Protein AF-A0A140IN65-F1 (afdb_monomer_lite)

InterPro domains:
  IPR027417 P-loop containing nucleoside triphosphate hydrolase [SSF52540] (3-69)

Foldseek 3Di:
DPDDPVVVVVVPPDDDDDDDFDDLVRLLVLLVVVCVVVVHDADSQLSSLLSVQDRPDSVLSVVLSVQLVVVVVVVDDRDNVVSCVSCVVVSVVSPDDPDPVNVVD

Structure (mmCIF, N/CA/C/O backbone):
data_AF-A0A140IN65-F1
#
_entry.id   AF-A0A140IN65-F1
#
loop_
_atom_site.group_PDB
_atom_site.id
_atom_site.type_symbol
_atom_site.label_atom_id
_atom_site.label_alt_id
_atom_site.label_comp_id
_atom_site.label_asym_id
_atom_site.label_entity_id
_atom_site.label_seq_id
_atom_site.pdbx_PDB_ins_code
_atom_site.Cartn_x
_atom_site.Cartn_y
_atom_site.Cartn_z
_atom_site.occupancy
_atom_site.B_iso_or_equiv
_atom_site.auth_seq_id
_atom_site.auth_comp_id
_atom_site.auth_asym_id
_atom_site.auth_atom_id
_atom_site.pdbx_PDB_model_num
ATOM 1 N N . ASP A 1 1 ? 30.619 -0.434 -8.174 1.00 55.06 1 ASP A N 1
ATOM 2 C CA . ASP A 1 1 ? 31.258 -1.627 -8.771 1.00 55.06 1 ASP A CA 1
ATOM 3 C C . ASP A 1 1 ? 31.314 -2.813 -7.814 1.00 55.06 1 ASP A C 1
ATOM 5 O O . ASP A 1 1 ? 32.342 -3.056 -7.204 1.00 55.06 1 ASP A O 1
ATOM 9 N N . GLY A 1 2 ? 30.201 -3.539 -7.639 1.00 75.00 2 GLY A N 1
ATOM 10 C CA . GLY A 1 2 ? 30.092 -4.613 -6.631 1.00 75.00 2 GLY A CA 1
ATOM 11 C C . GLY A 1 2 ? 29.587 -5.966 -7.143 1.00 75.00 2 GLY A C 1
ATOM 12 O O . GLY A 1 2 ? 29.359 -6.863 -6.341 1.00 75.00 2 GLY A O 1
ATOM 13 N N . VAL A 1 3 ? 29.384 -6.129 -8.454 1.00 79.88 3 VAL A N 1
ATOM 14 C CA . VAL A 1 3 ? 28.877 -7.383 -9.038 1.00 79.88 3 VAL A CA 1
ATOM 15 C C . VAL A 1 3 ? 29.815 -7.840 -10.149 1.00 79.88 3 VAL A C 1
ATOM 17 O O . VAL A 1 3 ? 30.012 -7.113 -11.122 1.00 79.88 3 VAL A O 1
ATOM 20 N N . GLU A 1 4 ? 30.374 -9.044 -10.003 1.00 92.56 4 GLU A N 1
ATOM 21 C CA . GLU A 1 4 ? 31.257 -9.671 -10.993 1.00 92.56 4 GLU A CA 1
ATOM 22 C C . GLU A 1 4 ? 30.543 -9.917 -12.336 1.00 92.56 4 GLU A C 1
ATOM 24 O O . GLU A 1 4 ? 29.401 -10.382 -12.375 1.00 92.56 4 GLU A O 1
ATOM 29 N N . GLU A 1 5 ? 31.247 -9.710 -13.452 1.00 85.94 5 GLU A N 1
ATOM 30 C CA . GLU A 1 5 ? 30.702 -9.871 -14.812 1.00 85.94 5 GLU A CA 1
ATOM 31 C C . GLU A 1 5 ? 30.138 -11.272 -15.095 1.00 85.94 5 GLU A C 1
ATOM 33 O O . GLU A 1 5 ? 29.110 -11.418 -15.760 1.00 85.94 5 GLU A O 1
ATOM 38 N N . ARG A 1 6 ? 30.728 -12.325 -14.512 1.00 89.69 6 ARG A N 1
ATOM 39 C CA . ARG A 1 6 ? 30.201 -13.695 -14.651 1.00 89.69 6 ARG A CA 1
ATOM 40 C C . ARG A 1 6 ? 28.799 -13.861 -14.056 1.00 89.6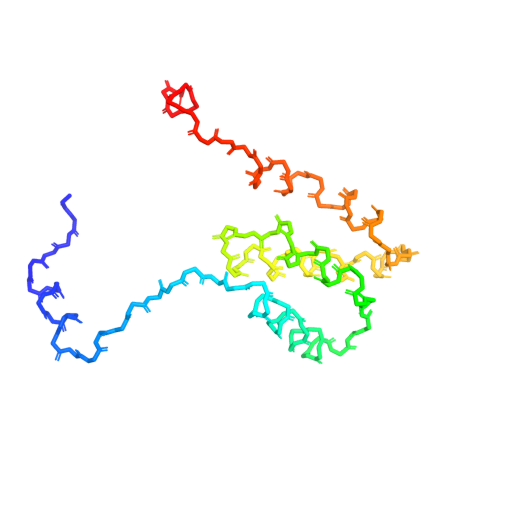9 6 ARG A C 1
ATOM 42 O O . ARG A 1 6 ? 28.041 -14.710 -14.519 1.00 89.69 6 ARG A O 1
ATOM 49 N N . ILE A 1 7 ? 28.459 -13.083 -13.025 1.00 85.31 7 ILE A N 1
ATOM 50 C CA . ILE A 1 7 ? 27.148 -13.127 -12.369 1.00 85.31 7 ILE A CA 1
ATOM 51 C C . ILE A 1 7 ? 26.119 -12.392 -13.225 1.00 85.31 7 ILE A C 1
ATOM 53 O O . ILE A 1 7 ? 25.037 -12.929 -13.450 1.00 85.31 7 ILE A O 1
ATOM 57 N N . 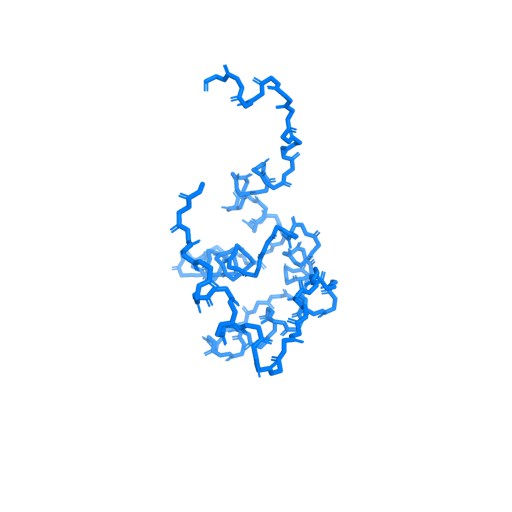LYS A 1 8 ? 26.479 -11.228 -13.783 1.00 83.25 8 LYS A N 1
ATOM 58 C CA . LYS A 1 8 ? 25.622 -10.494 -14.728 1.00 83.25 8 LYS A CA 1
ATOM 59 C C . LYS A 1 8 ? 25.296 -11.336 -15.961 1.00 83.25 8 LYS A C 1
ATOM 61 O O . LYS A 1 8 ? 24.131 -11.463 -16.321 1.00 83.25 8 LYS A O 1
ATOM 66 N N . SER A 1 9 ? 26.314 -11.974 -16.545 1.00 84.31 9 SER A N 1
ATOM 67 C CA . SER A 1 9 ? 26.149 -12.861 -17.701 1.00 84.31 9 SER A CA 1
ATOM 68 C C . SER A 1 9 ? 25.209 -14.027 -17.377 1.00 84.31 9 SER A C 1
ATOM 70 O O . SER A 1 9 ? 24.227 -14.232 -18.079 1.00 84.31 9 SER A O 1
ATOM 72 N N . ARG A 1 10 ? 25.404 -14.721 -16.246 1.00 86.81 10 ARG A N 1
ATOM 73 C CA . ARG A 1 10 ? 24.519 -15.828 -15.834 1.00 86.81 10 ARG A CA 1
ATOM 74 C C . ARG A 1 10 ? 23.070 -15.410 -15.588 1.00 86.81 10 ARG A C 1
ATOM 76 O O . ARG A 1 10 ? 22.173 -16.155 -15.964 1.00 86.81 10 ARG A O 1
ATOM 83 N N . LEU A 1 11 ? 22.838 -14.250 -14.974 1.00 82.44 11 LEU A N 1
ATOM 84 C CA . LEU A 1 11 ? 21.485 -13.730 -14.743 1.00 82.44 11 LEU A CA 1
ATOM 85 C C . LEU A 1 11 ? 20.774 -13.362 -16.056 1.00 82.44 11 LEU A C 1
ATOM 87 O O . LEU A 1 11 ? 19.555 -13.474 -16.133 1.00 82.44 11 LEU A O 1
ATOM 91 N N . GLY A 1 12 ? 21.526 -12.971 -17.090 1.00 79.88 12 GLY A N 1
ATOM 92 C CA . GLY A 1 12 ? 20.988 -12.606 -18.403 1.00 79.88 12 GLY A CA 1
ATOM 93 C C . GLY A 1 12 ? 20.717 -13.772 -19.361 1.00 79.88 12 GLY A C 1
ATOM 94 O O . GLY A 1 12 ? 20.105 -13.556 -20.398 1.00 79.88 12 GLY A O 1
ATOM 95 N N . TRP A 1 13 ? 21.161 -14.998 -19.058 1.00 80.06 13 TRP A N 1
ATOM 96 C CA . TRP A 1 13 ? 21.017 -16.157 -19.962 1.00 80.06 13 TRP A CA 1
ATOM 97 C C . TRP A 1 13 ? 19.643 -16.853 -19.890 1.00 80.06 13 TRP A C 1
ATOM 99 O O . TRP A 1 13 ? 19.413 -17.830 -20.601 1.00 80.06 13 TRP A O 1
ATOM 109 N N . GLY A 1 14 ? 18.735 -16.381 -19.031 1.00 84.75 14 GLY A N 1
ATOM 110 C CA . GLY A 1 14 ? 17.361 -16.882 -18.910 1.00 84.75 14 GLY A CA 1
ATOM 111 C C . GLY A 1 14 ? 16.320 -15.991 -19.598 1.00 84.75 14 GLY A C 1
ATOM 112 O O . GLY A 1 14 ? 16.655 -15.031 -20.287 1.00 84.75 14 GLY A O 1
ATOM 113 N N . LEU A 1 15 ? 15.033 -16.285 -19.376 1.00 85.88 15 LEU A N 1
ATOM 114 C CA . LEU A 1 15 ? 13.947 -15.375 -19.747 1.00 85.88 15 LEU A CA 1
ATOM 115 C C . LEU A 1 15 ? 13.975 -14.164 -18.808 1.00 85.88 15 LEU A C 1
ATOM 117 O O . LEU A 1 15 ? 13.549 -14.254 -17.657 1.00 85.88 15 LEU A O 1
ATOM 121 N N . VAL A 1 16 ? 14.489 -13.046 -19.307 1.00 83.56 16 VAL A N 1
ATOM 122 C CA . VAL A 1 16 ? 14.474 -11.764 -18.604 1.00 83.56 16 VAL A CA 1
ATOM 123 C C . VAL A 1 16 ? 13.242 -10.992 -19.056 1.00 83.56 16 VAL A C 1
ATOM 125 O O . VAL A 1 16 ? 13.006 -10.839 -20.253 1.00 83.56 16 VAL A O 1
ATOM 128 N N . VAL A 1 17 ? 12.450 -10.523 -18.097 1.00 86.12 17 VAL A N 1
ATOM 129 C CA . VAL A 1 17 ? 11.303 -9.651 -18.350 1.00 86.12 17 VAL A CA 1
ATOM 130 C C . VAL A 1 17 ? 11.390 -8.440 -17.439 1.00 86.12 17 VAL A C 1
ATOM 132 O O . VAL A 1 17 ? 11.729 -8.561 -16.260 1.00 86.12 17 VAL A O 1
ATOM 135 N N . ASP A 1 18 ? 11.080 -7.278 -17.998 1.00 83.56 18 ASP A N 1
ATOM 136 C CA . ASP A 1 18 ? 11.073 -6.031 -17.251 1.00 83.56 18 ASP A CA 1
ATOM 137 C C . ASP A 1 18 ? 9.865 -5.958 -16.313 1.00 83.56 18 ASP A C 1
ATOM 139 O O . ASP A 1 18 ? 8.743 -6.342 -16.659 1.00 83.56 18 ASP A O 1
ATOM 143 N N . ILE A 1 19 ? 10.094 -5.425 -15.113 1.00 84.06 19 ILE A N 1
ATOM 144 C CA . ILE A 1 19 ? 9.032 -5.082 -14.169 1.00 84.06 19 ILE A CA 1
ATOM 145 C C . ILE A 1 19 ? 8.725 -3.600 -14.351 1.00 84.06 19 ILE A C 1
ATOM 147 O O . ILE A 1 19 ? 9.556 -2.744 -14.056 1.00 84.06 19 ILE A O 1
ATOM 151 N N . ASN A 1 20 ? 7.520 -3.312 -14.831 1.00 83.88 20 ASN A N 1
ATOM 152 C CA . ASN A 1 20 ? 7.046 -1.949 -15.037 1.00 83.88 20 ASN A CA 1
ATOM 153 C C . ASN A 1 20 ? 6.353 -1.395 -13.789 1.00 83.88 20 ASN A C 1
ATOM 155 O O . ASN A 1 20 ? 5.969 -2.134 -12.877 1.00 83.88 20 ASN A O 1
ATOM 159 N N . GLU A 1 21 ? 6.146 -0.078 -13.776 1.00 85.69 21 GLU A N 1
ATOM 160 C CA . GLU A 1 21 ? 5.312 0.567 -12.768 1.00 85.69 21 GLU A CA 1
ATOM 161 C C . GLU A 1 21 ? 3.904 -0.035 -12.740 1.00 85.69 21 GLU A C 1
ATOM 163 O O . GLU A 1 21 ? 3.320 -0.414 -13.759 1.00 85.69 21 GLU A O 1
ATOM 168 N N . THR A 1 22 ? 3.336 -0.106 -11.540 1.00 89.31 22 THR A N 1
ATOM 169 C CA . THR A 1 22 ? 1.981 -0.628 -11.371 1.00 89.31 22 THR A CA 1
ATOM 170 C C . THR A 1 22 ? 0.950 0.363 -11.904 1.00 89.31 22 THR A C 1
ATOM 172 O O . THR A 1 22 ? 1.046 1.573 -11.681 1.00 89.31 22 THR A O 1
ATOM 175 N N . THR A 1 23 ? -0.091 -0.138 -12.564 1.00 94.12 23 THR A N 1
ATOM 176 C CA . THR A 1 23 ? -1.259 0.684 -12.898 1.00 94.12 23 THR A CA 1
ATOM 177 C C . THR A 1 23 ? -2.155 0.861 -11.671 1.00 94.12 23 THR A C 1
ATOM 179 O O . THR A 1 23 ? -2.016 0.154 -10.668 1.00 94.12 23 THR A O 1
ATOM 182 N N . PHE A 1 24 ? -3.080 1.821 -11.725 1.00 95.81 24 PHE A N 1
ATOM 183 C CA . PHE A 1 24 ? -4.068 1.993 -10.658 1.00 95.81 24 PHE A CA 1
ATOM 184 C C . PHE A 1 24 ? -4.909 0.724 -10.468 1.00 95.81 24 PHE A C 1
ATOM 186 O O . PHE A 1 24 ? -5.110 0.284 -9.339 1.00 95.81 24 PHE A O 1
ATOM 193 N N . GLU A 1 25 ? -5.334 0.117 -11.571 1.00 96.62 25 GLU A N 1
ATOM 194 C CA . GLU A 1 25 ? -6.149 -1.095 -11.617 1.00 96.62 25 GLU A CA 1
ATOM 195 C C . GLU A 1 25 ? -5.400 -2.268 -10.988 1.00 96.62 25 GLU A C 1
ATOM 197 O O . GLU A 1 25 ? -5.965 -2.991 -10.171 1.00 96.62 25 GLU A O 1
ATOM 202 N N . LEU A 1 26 ? -4.106 -2.413 -11.301 1.00 95.56 26 LEU A N 1
ATOM 203 C CA . LEU A 1 26 ? -3.273 -3.453 -10.710 1.00 95.56 26 LEU A CA 1
ATOM 204 C C . LEU A 1 26 ? -3.096 -3.239 -9.203 1.00 95.56 26 LEU A C 1
ATOM 206 O O . LEU A 1 26 ? -3.228 -4.189 -8.437 1.00 95.56 26 LEU A O 1
ATOM 210 N N . ARG A 1 27 ? -2.847 -2.002 -8.753 1.00 97.31 27 ARG A N 1
ATOM 211 C CA . ARG A 1 27 ? -2.767 -1.697 -7.313 1.00 97.31 27 ARG A CA 1
ATOM 212 C C . ARG A 1 27 ? -4.079 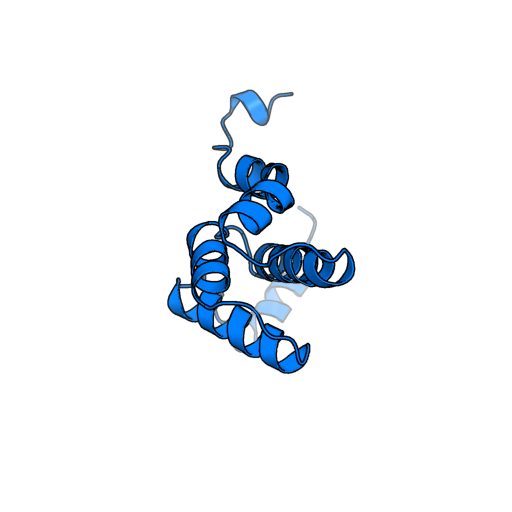-1.994 -6.595 1.00 97.31 27 ARG A C 1
ATOM 214 O O . ARG A 1 27 ? -4.050 -2.597 -5.527 1.00 97.31 27 ARG A O 1
ATOM 221 N N . LEU A 1 28 ? -5.216 -1.609 -7.174 1.00 97.81 28 LEU A N 1
ATOM 222 C CA . LEU A 1 28 ? -6.531 -1.902 -6.608 1.00 97.81 28 LEU A CA 1
ATOM 223 C C . LEU A 1 28 ? -6.783 -3.415 -6.529 1.00 97.81 28 LEU A C 1
ATOM 225 O O . LEU A 1 28 ? -7.190 -3.899 -5.477 1.00 97.81 28 LEU A O 1
ATOM 229 N N . GLY A 1 29 ? -6.470 -4.162 -7.590 1.00 97.44 29 GLY A N 1
ATOM 230 C CA . GLY A 1 29 ? -6.608 -5.620 -7.612 1.00 97.44 29 GLY A CA 1
ATOM 231 C C . GLY A 1 29 ? -5.719 -6.321 -6.581 1.00 97.44 29 GLY A C 1
ATOM 232 O O . GLY A 1 29 ? -6.172 -7.240 -5.903 1.00 97.44 29 GLY A O 1
ATOM 233 N N . ILE A 1 30 ? -4.480 -5.848 -6.390 1.00 96.69 30 ILE A N 1
ATOM 234 C CA . ILE A 1 30 ? -3.595 -6.335 -5.319 1.00 96.69 30 ILE A CA 1
ATOM 235 C C . ILE A 1 30 ? -4.238 -6.103 -3.949 1.00 96.69 30 ILE A C 1
ATOM 237 O O . ILE A 1 30 ? -4.289 -7.023 -3.136 1.00 96.69 30 ILE A O 1
ATOM 241 N N . LEU A 1 31 ? -4.744 -4.894 -3.686 1.00 97.50 31 LEU A N 1
ATOM 242 C CA . LEU A 1 31 ? -5.381 -4.567 -2.410 1.00 97.50 31 LEU A CA 1
ATOM 243 C C . LEU A 1 31 ? -6.627 -5.424 -2.141 1.00 97.50 31 LEU A C 1
ATOM 245 O O . LEU A 1 31 ? -6.796 -5.904 -1.023 1.00 97.50 31 LEU A O 1
ATOM 249 N N . GLN A 1 32 ? -7.468 -5.644 -3.155 1.00 97.25 32 GLN A N 1
ATOM 250 C CA . GLN A 1 32 ? -8.658 -6.496 -3.059 1.00 97.25 32 GLN A CA 1
ATOM 251 C C . GLN A 1 32 ? -8.280 -7.946 -2.739 1.00 97.25 32 GLN A C 1
ATOM 253 O O . GLN A 1 32 ? -8.767 -8.501 -1.757 1.00 97.25 32 GLN A O 1
ATOM 258 N N . ALA A 1 33 ? -7.330 -8.521 -3.482 1.00 97.31 33 ALA A N 1
ATOM 259 C CA . ALA A 1 33 ? -6.844 -9.876 -3.228 1.00 97.31 33 ALA A CA 1
ATOM 260 C C . ALA A 1 33 ? -6.247 -10.021 -1.816 1.00 97.31 33 ALA A C 1
ATOM 262 O O . ALA A 1 33 ? -6.429 -11.038 -1.151 1.00 97.31 33 ALA A O 1
ATOM 263 N N . LYS A 1 34 ? -5.547 -8.993 -1.326 1.00 95.81 34 LYS A N 1
ATOM 264 C CA . LYS A 1 34 ? -4.962 -8.982 0.022 1.00 95.81 34 LYS A CA 1
ATOM 265 C C . LYS A 1 34 ? -6.019 -8.868 1.114 1.00 95.81 34 LYS A C 1
ATOM 267 O O . LYS A 1 34 ? -5.928 -9.575 2.111 1.00 95.81 34 LYS A O 1
ATOM 272 N N . MET A 1 35 ? -7.023 -8.019 0.919 1.00 94.81 35 MET A N 1
ATOM 273 C CA . MET A 1 35 ? -8.169 -7.904 1.819 1.00 94.81 35 MET A CA 1
ATOM 274 C C . MET A 1 35 ? -8.900 -9.252 1.949 1.00 94.81 35 MET A C 1
ATOM 276 O O . MET A 1 35 ? -9.190 -9.683 3.065 1.00 94.81 35 MET A O 1
ATOM 280 N N . GLU A 1 36 ? -9.135 -9.941 0.828 1.00 95.19 36 GLU A N 1
ATOM 281 C CA . GLU A 1 36 ? -9.727 -11.285 0.807 1.00 95.19 36 GLU A CA 1
ATOM 282 C C . GLU A 1 36 ? -8.861 -12.302 1.564 1.00 95.19 36 GLU A C 1
ATOM 284 O O . GLU A 1 36 ? -9.369 -13.044 2.401 1.00 95.19 36 GLU A O 1
ATOM 289 N N . GLN A 1 37 ? -7.540 -12.294 1.346 1.00 95.31 37 GLN A N 1
ATOM 290 C CA . GLN A 1 37 ? -6.594 -13.155 2.071 1.00 95.31 37 GLN A CA 1
ATOM 291 C C . GLN A 1 37 ? -6.587 -12.907 3.585 1.00 95.31 37 GLN A C 1
ATOM 293 O O . GLN A 1 37 ? -6.404 -13.842 4.363 1.00 95.31 37 GLN A O 1
ATOM 298 N N . MET A 1 38 ? -6.775 -11.657 4.009 1.00 91.56 38 MET A N 1
ATOM 299 C CA . MET A 1 38 ? -6.862 -11.271 5.421 1.00 91.56 38 MET A CA 1
ATOM 300 C C . MET A 1 38 ? -8.241 -11.557 6.034 1.00 91.56 38 MET A C 1
ATOM 302 O O . MET A 1 38 ? -8.409 -11.384 7.239 1.00 91.56 38 MET A O 1
ATOM 306 N N . ASN A 1 39 ? -9.219 -11.991 5.227 1.00 91.69 39 ASN A N 1
ATOM 307 C CA . ASN A 1 39 ? -10.608 -12.228 5.620 1.00 91.69 39 ASN A CA 1
ATOM 308 C C . ASN A 1 39 ? -11.219 -11.044 6.388 1.00 91.69 39 ASN A C 1
ATOM 310 O O . ASN A 1 39 ? -11.852 -11.202 7.434 1.00 91.69 39 ASN A O 1
ATOM 314 N N . MET A 1 40 ? -10.982 -9.837 5.877 1.00 89.38 40 MET A N 1
ATOM 315 C CA . MET A 1 40 ? -11.438 -8.596 6.487 1.00 89.38 40 MET A CA 1
ATOM 316 C C . MET A 1 40 ? -12.280 -7.788 5.509 1.00 89.38 40 MET A C 1
ATOM 318 O O . MET A 1 40 ? -12.116 -7.890 4.299 1.00 89.38 40 MET A O 1
ATOM 322 N N . TYR A 1 41 ? -13.162 -6.946 6.033 1.00 89.94 41 TYR A N 1
ATOM 323 C CA . TYR A 1 41 ? -13.913 -6.010 5.208 1.00 89.94 41 TYR A CA 1
ATOM 324 C C . TYR A 1 41 ? -13.253 -4.636 5.256 1.00 89.94 41 TYR A C 1
ATOM 326 O O . TYR A 1 41 ? -13.122 -4.060 6.336 1.00 89.94 41 TYR A O 1
ATOM 334 N N . ILE A 1 42 ? -12.860 -4.110 4.097 1.00 91.31 42 ILE A N 1
ATOM 335 C CA . ILE A 1 42 ? -12.411 -2.726 3.936 1.00 91.31 42 ILE A CA 1
ATOM 336 C C . ILE A 1 42 ? -13.300 -2.063 2.881 1.00 91.31 42 ILE A C 1
ATOM 338 O O . ILE A 1 42 ? -13.441 -2.610 1.786 1.00 91.31 42 ILE A O 1
ATOM 342 N N . PRO A 1 43 ? -13.888 -0.893 3.176 1.00 94.31 43 PRO A N 1
ATOM 343 C CA . PRO A 1 43 ? -14.659 -0.136 2.203 1.00 94.31 43 PRO A CA 1
ATOM 344 C C . PRO A 1 43 ? -13.866 0.189 0.927 1.00 94.31 43 PRO A C 1
ATOM 346 O O . PRO A 1 43 ? -12.677 0.515 0.952 1.00 94.31 43 PRO A O 1
ATOM 349 N N . ASP A 1 44 ? -14.538 0.088 -0.217 1.00 95.38 44 ASP A N 1
ATOM 350 C CA . ASP A 1 44 ? -13.922 0.229 -1.542 1.00 95.38 44 ASP A CA 1
ATOM 351 C C . ASP A 1 44 ? -13.374 1.646 -1.805 1.00 95.38 44 ASP A C 1
ATOM 353 O O . ASP A 1 44 ? -12.369 1.821 -2.492 1.00 95.38 44 ASP A O 1
ATOM 357 N N . ASP A 1 45 ? -13.981 2.671 -1.212 1.00 96.69 45 ASP A N 1
ATOM 358 C CA . ASP A 1 45 ? -13.477 4.046 -1.225 1.00 96.69 45 ASP A CA 1
ATOM 359 C C . ASP A 1 45 ? -12.103 4.164 -0.547 1.00 96.69 45 ASP A C 1
ATOM 361 O O . ASP A 1 45 ? -11.213 4.822 -1.094 1.00 96.69 45 ASP A O 1
ATOM 365 N N . VAL A 1 46 ? -11.885 3.459 0.567 1.00 95.50 46 VAL A N 1
ATOM 366 C CA . VAL A 1 46 ? -10.585 3.369 1.246 1.00 95.50 46 VAL A CA 1
ATOM 367 C C . VAL A 1 46 ? -9.571 2.635 0.368 1.00 95.50 46 VAL A C 1
ATOM 369 O O . VAL A 1 46 ? -8.461 3.133 0.177 1.00 95.50 46 VAL A O 1
ATOM 372 N N . LEU A 1 47 ? -9.935 1.506 -0.248 1.00 96.62 47 LEU A N 1
ATOM 373 C CA . LEU A 1 47 ? -9.034 0.784 -1.162 1.00 96.62 47 LEU A CA 1
ATOM 374 C C . LEU A 1 47 ? -8.628 1.650 -2.364 1.00 96.62 47 LEU A C 1
ATOM 376 O O . LEU A 1 47 ? -7.445 1.757 -2.703 1.00 96.62 47 LEU A O 1
ATOM 380 N N . LYS A 1 48 ? -9.595 2.339 -2.978 1.00 97.62 48 LYS A N 1
ATOM 381 C CA . LYS A 1 48 ? -9.352 3.286 -4.074 1.00 97.62 48 LYS A CA 1
ATOM 382 C C . LYS A 1 48 ? -8.498 4.468 -3.624 1.00 97.62 48 LYS A C 1
ATOM 384 O O . LYS A 1 48 ? -7.658 4.934 -4.396 1.00 97.62 48 LYS A O 1
ATOM 389 N N . PHE A 1 49 ? -8.691 4.962 -2.403 1.00 96.31 49 PHE A N 1
ATOM 390 C CA . PHE A 1 49 ? -7.853 6.004 -1.816 1.00 96.31 49 PHE A CA 1
ATOM 391 C C . PHE A 1 49 ? -6.394 5.542 -1.698 1.00 96.31 49 PHE A C 1
ATOM 393 O O . PHE A 1 49 ? -5.500 6.247 -2.172 1.00 96.31 49 PHE A O 1
ATOM 400 N N . LEU A 1 50 ? -6.143 4.342 -1.166 1.00 95.44 50 LEU A N 1
ATOM 401 C CA . LEU A 1 50 ? -4.791 3.781 -1.069 1.00 95.44 50 LEU A CA 1
ATOM 402 C C . LEU A 1 50 ? -4.143 3.622 -2.452 1.00 95.44 50 LEU A C 1
ATOM 404 O O . LEU A 1 50 ? -3.040 4.119 -2.679 1.00 95.44 50 LEU A O 1
ATOM 408 N N . ALA A 1 51 ? -4.850 3.015 -3.409 1.00 96.00 51 ALA A N 1
ATOM 409 C CA . ALA A 1 51 ? -4.332 2.780 -4.760 1.00 96.00 51 ALA A CA 1
ATOM 410 C C . ALA A 1 51 ? -4.034 4.073 -5.548 1.00 96.00 51 ALA A C 1
ATOM 412 O O . ALA A 1 51 ? -3.176 4.074 -6.441 1.00 96.00 51 ALA A O 1
ATOM 413 N N . ARG A 1 52 ? -4.721 5.185 -5.249 1.00 95.06 52 ARG A N 1
ATOM 414 C CA . ARG A 1 52 ? -4.439 6.495 -5.865 1.00 95.06 52 ARG A CA 1
ATOM 415 C C . ARG A 1 52 ? -3.220 7.178 -5.265 1.00 95.06 52 ARG A C 1
ATOM 417 O O . ARG A 1 52 ? -2.455 7.782 -6.015 1.00 95.06 52 ARG A O 1
ATOM 424 N N . ASN A 1 53 ? -3.063 7.103 -3.948 1.00 92.69 53 ASN A N 1
ATOM 425 C CA . ASN A 1 53 ? -2.078 7.907 -3.230 1.00 92.69 53 ASN A CA 1
ATOM 426 C C . ASN A 1 53 ? -0.741 7.191 -3.002 1.00 92.69 53 ASN A C 1
ATOM 428 O O . ASN A 1 53 ? 0.265 7.861 -2.787 1.00 92.69 53 ASN A O 1
ATOM 432 N N . ILE A 1 54 ? -0.699 5.858 -3.093 1.00 92.56 54 ILE A N 1
ATOM 433 C CA . ILE A 1 54 ? 0.519 5.063 -2.890 1.00 92.56 54 ILE A CA 1
ATOM 434 C C . ILE A 1 54 ? 0.966 4.474 -4.226 1.00 92.56 54 ILE A C 1
ATOM 436 O O . ILE A 1 54 ? 0.355 3.544 -4.749 1.00 92.56 54 ILE A O 1
ATOM 440 N N . LYS A 1 55 ? 2.021 5.063 -4.797 1.00 89.81 55 LYS A N 1
ATOM 441 C CA . LYS A 1 55 ? 2.544 4.748 -6.143 1.00 89.81 55 LYS A CA 1
ATOM 442 C C . LYS A 1 55 ? 4.012 4.312 -6.151 1.00 89.81 55 LYS A C 1
ATOM 444 O O . LYS A 1 55 ? 4.477 3.849 -7.183 1.00 89.81 55 LYS A O 1
ATOM 449 N N . SER A 1 56 ? 4.713 4.453 -5.028 1.00 85.31 56 SER A N 1
ATOM 450 C CA . SER A 1 56 ? 6.140 4.157 -4.865 1.00 85.31 56 SER A CA 1
ATOM 451 C C . SER A 1 56 ? 6.487 2.707 -5.204 1.00 85.31 56 SER A C 1
ATOM 453 O O . SER A 1 56 ? 7.291 2.451 -6.093 1.00 85.31 56 SER A O 1
ATOM 455 N N . ASN A 1 57 ? 5.901 1.745 -4.488 1.00 89.06 57 ASN A N 1
ATOM 456 C CA . ASN A 1 57 ? 6.101 0.312 -4.702 1.00 89.06 57 ASN A CA 1
ATOM 457 C C . ASN A 1 57 ? 5.002 -0.525 -4.019 1.00 89.06 57 ASN A C 1
ATOM 459 O O . ASN A 1 57 ? 4.276 -0.050 -3.144 1.00 89.06 57 ASN A O 1
ATOM 463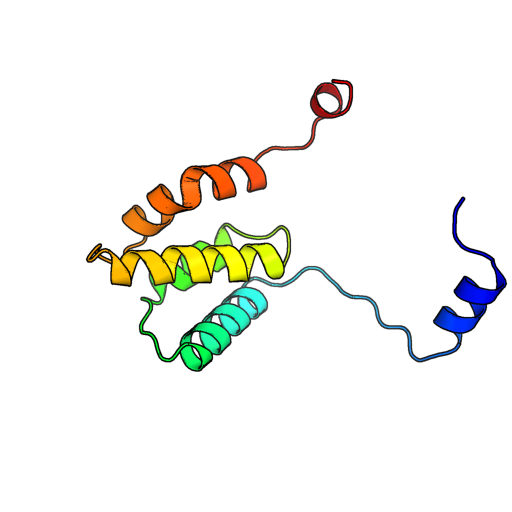 N N . ILE A 1 58 ? 4.900 -1.802 -4.405 1.00 92.00 58 ILE A N 1
ATOM 464 C CA . ILE A 1 58 ? 3.873 -2.726 -3.890 1.00 92.00 58 ILE A CA 1
ATOM 465 C C . ILE A 1 58 ? 4.020 -2.966 -2.379 1.00 92.00 58 ILE A C 1
ATOM 467 O O . ILE A 1 58 ? 3.014 -3.071 -1.684 1.00 92.00 58 ILE A O 1
ATOM 471 N N . ARG A 1 59 ? 5.246 -2.996 -1.838 1.00 93.31 59 ARG A N 1
ATOM 472 C CA . ARG A 1 59 ? 5.466 -3.232 -0.401 1.00 93.31 59 ARG A CA 1
ATOM 473 C C . ARG A 1 59 ? 4.881 -2.103 0.451 1.00 93.31 59 ARG A C 1
ATOM 475 O O . ARG A 1 59 ? 4.274 -2.379 1.482 1.00 93.31 59 ARG A O 1
ATOM 482 N N . GLU A 1 60 ? 5.041 -0.849 0.041 1.00 93.19 60 GLU A N 1
ATOM 483 C CA . GLU A 1 60 ? 4.421 0.289 0.734 1.00 93.19 60 GLU A CA 1
ATOM 484 C C . GLU A 1 60 ? 2.894 0.263 0.640 1.00 93.19 60 GLU A C 1
ATOM 486 O O . GLU A 1 60 ? 2.215 0.545 1.627 1.00 93.19 60 GLU A O 1
ATOM 491 N N . LEU A 1 61 ? 2.353 -0.136 -0.515 1.00 95.31 61 LEU A N 1
ATOM 492 C CA . LEU A 1 61 ? 0.914 -0.305 -0.719 1.00 95.31 61 LEU A CA 1
ATOM 493 C C . LEU A 1 61 ? 0.322 -1.345 0.248 1.00 95.31 61 LEU A C 1
ATOM 495 O O . LEU A 1 61 ? -0.660 -1.068 0.936 1.00 95.31 61 LEU A O 1
ATOM 499 N N . GLU A 1 62 ? 0.948 -2.519 0.348 1.00 95.12 62 GLU A N 1
ATOM 500 C CA . GLU A 1 62 ? 0.553 -3.574 1.290 1.00 95.12 62 GLU A CA 1
ATOM 501 C C . GLU A 1 62 ? 0.755 -3.152 2.752 1.00 95.12 62 GLU A C 1
ATOM 503 O O . GLU A 1 62 ? -0.075 -3.443 3.613 1.00 95.12 62 GLU A O 1
ATOM 508 N N . GLY A 1 63 ? 1.844 -2.438 3.050 1.00 94.50 63 GLY A N 1
ATOM 509 C CA . GLY A 1 63 ? 2.111 -1.902 4.383 1.00 94.50 63 GLY A CA 1
ATOM 510 C C . GLY A 1 63 ? 1.028 -0.925 4.842 1.00 94.50 63 GLY A C 1
ATOM 511 O O . GLY A 1 63 ? 0.570 -0.998 5.984 1.00 94.50 63 GLY A O 1
ATOM 512 N N . ALA A 1 64 ? 0.568 -0.050 3.948 1.00 94.75 64 ALA A N 1
ATOM 513 C CA . ALA A 1 64 ? -0.528 0.863 4.237 1.00 94.75 64 ALA A CA 1
ATOM 514 C C . ALA A 1 64 ? -1.853 0.130 4.463 1.00 94.75 64 ALA A C 1
ATOM 516 O O . ALA A 1 64 ? -2.561 0.457 5.415 1.00 94.75 64 ALA A O 1
ATOM 517 N N . LEU A 1 65 ? -2.150 -0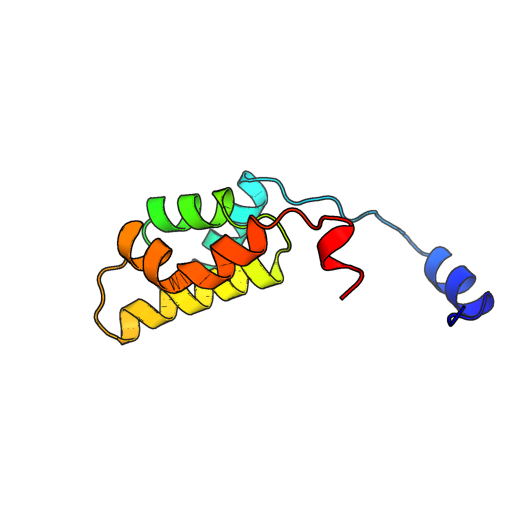.890 3.651 1.00 95.19 65 LEU A N 1
ATOM 518 C CA . LEU A 1 65 ? -3.316 -1.751 3.848 1.00 95.19 65 LEU A CA 1
ATOM 519 C C . LEU A 1 65 ? -3.306 -2.393 5.240 1.00 95.19 65 LEU A C 1
ATOM 521 O O . LEU A 1 65 ? -4.282 -2.272 5.975 1.00 95.19 65 LEU A O 1
ATOM 525 N N . ASN A 1 66 ? -2.182 -2.995 5.637 1.00 93.62 66 ASN A N 1
ATOM 526 C CA . ASN A 1 66 ? -2.017 -3.601 6.961 1.00 93.62 66 ASN A CA 1
ATOM 527 C C . ASN A 1 66 ? -2.202 -2.584 8.096 1.00 93.62 66 ASN A C 1
ATOM 529 O O . ASN A 1 66 ? -2.819 -2.884 9.119 1.00 93.62 66 ASN A O 1
ATOM 533 N N . LYS A 1 67 ? -1.685 -1.362 7.930 1.00 92.06 67 LYS A N 1
ATOM 534 C CA . LYS A 1 67 ? -1.818 -0.312 8.946 1.00 92.06 67 LYS A CA 1
ATOM 535 C C . LYS A 1 67 ? -3.269 0.147 9.097 1.00 92.06 67 LYS A C 1
ATOM 537 O O . LYS A 1 67 ? -3.733 0.316 10.222 1.00 92.06 67 LYS A O 1
ATOM 542 N N . VAL A 1 68 ? -3.988 0.303 7.985 1.00 92.12 68 VAL A N 1
ATOM 543 C CA . VAL A 1 68 ? -5.425 0.616 7.983 1.00 92.12 68 VAL A CA 1
ATOM 544 C C . VAL A 1 68 ? -6.222 -0.540 8.587 1.00 92.12 68 VAL A C 1
ATOM 546 O O . VAL A 1 68 ? -7.055 -0.304 9.455 1.00 92.12 68 VAL A O 1
ATOM 549 N N . ALA A 1 69 ? -5.902 -1.787 8.248 1.00 89.44 69 ALA A N 1
ATOM 550 C CA . ALA A 1 69 ? -6.532 -2.968 8.830 1.00 89.44 69 ALA A CA 1
ATOM 551 C C . ALA A 1 69 ? -6.423 -3.018 10.358 1.00 89.44 69 ALA A C 1
ATOM 553 O O . ALA A 1 69 ? -7.393 -3.323 11.051 1.00 89.44 69 ALA A O 1
ATOM 554 N N . HIS A 1 70 ? -5.268 -2.636 10.902 1.00 86.50 70 HIS A N 1
ATOM 555 C CA . HIS A 1 70 ? -5.058 -2.577 12.345 1.00 86.50 70 HIS A CA 1
ATOM 556 C C . HIS A 1 70 ? -5.934 -1.517 13.041 1.00 86.50 70 HIS A C 1
ATOM 558 O O . HIS A 1 70 ? -6.238 -1.653 14.225 1.00 86.50 70 HIS A O 1
ATOM 564 N N . THR A 1 71 ? -6.388 -0.469 12.342 1.00 83.12 71 THR A N 1
ATOM 565 C CA . THR A 1 71 ? -7.276 0.543 12.949 1.00 83.12 71 THR A CA 1
ATOM 566 C C . THR A 1 71 ? -8.634 -0.030 13.354 1.00 83.12 71 THR A C 1
ATOM 568 O O . THR A 1 71 ? -9.199 0.414 14.356 1.00 83.12 71 THR A O 1
ATOM 571 N N . LEU A 1 72 ? -9.099 -1.075 12.657 1.00 78.75 72 LEU A N 1
ATOM 572 C CA . LEU A 1 72 ? -10.315 -1.809 13.005 1.00 78.75 72 LEU A CA 1
ATOM 573 C C . LEU A 1 72 ? -10.186 -2.488 14.376 1.00 78.75 72 LEU A C 1
ATOM 575 O O . LEU A 1 72 ? -11.122 -2.456 15.169 1.00 78.75 72 LEU A O 1
ATOM 579 N N . LEU A 1 73 ? -9.006 -3.034 14.692 1.00 77.31 73 LEU A N 1
ATOM 580 C CA . LEU A 1 73 ? -8.733 -3.672 15.988 1.00 77.31 73 LEU A CA 1
ATOM 581 C C . LEU A 1 73 ? -8.759 -2.672 17.153 1.00 77.31 73 LEU A C 1
ATOM 583 O O . LEU A 1 73 ? -8.999 -3.058 18.293 1.00 77.31 73 LEU A O 1
ATOM 587 N N . ILE A 1 74 ? -8.538 -1.387 16.867 1.00 81.25 74 ILE A N 1
ATOM 588 C CA . ILE A 1 74 ? -8.563 -0.293 17.847 1.00 81.25 74 ILE A CA 1
ATOM 589 C C . ILE A 1 74 ? -9.980 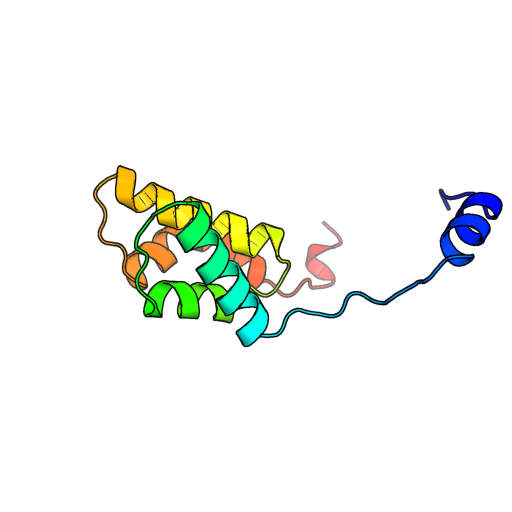0.323 17.946 1.00 81.25 74 ILE A C 1
ATOM 591 O O . ILE A 1 74 ? -10.202 1.280 18.683 1.00 81.25 74 ILE A O 1
ATOM 595 N N . GLY A 1 75 ? -10.964 -0.219 17.216 1.00 77.38 75 GLY A N 1
ATOM 596 C CA . GLY A 1 75 ? -12.355 0.243 17.250 1.00 77.38 75 GLY A CA 1
ATOM 597 C C . GLY A 1 75 ? -12.597 1.561 16.510 1.00 77.38 75 GLY A C 1
ATOM 598 O O . GLY A 1 75 ? -13.592 2.235 16.772 1.00 77.38 75 GLY A O 1
ATOM 599 N N . ARG A 1 76 ? -11.699 1.959 15.598 1.00 79.81 76 ARG A N 1
ATOM 600 C CA . ARG A 1 76 ? -11.910 3.134 14.742 1.00 79.81 76 ARG A CA 1
ATOM 601 C C . ARG A 1 76 ? -12.752 2.772 13.523 1.00 79.81 76 ARG A C 1
ATOM 603 O O . ARG A 1 76 ? -12.646 1.673 12.983 1.00 79.81 76 ARG A O 1
ATOM 610 N N . SER A 1 77 ? -13.566 3.721 13.065 1.00 81.62 77 SER A N 1
ATOM 611 C CA . SER A 1 77 ? -14.298 3.595 11.805 1.00 81.62 77 SER A CA 1
ATOM 612 C C . SER A 1 77 ? -13.319 3.555 10.637 1.00 81.62 77 SER A C 1
ATOM 614 O O . SER A 1 77 ? -12.398 4.370 10.569 1.00 81.62 77 SER A O 1
ATOM 616 N N . MET A 1 78 ? -13.525 2.632 9.703 1.00 87.12 78 MET A N 1
ATOM 617 C CA . MET A 1 78 ? -12.692 2.510 8.511 1.00 87.12 78 MET A CA 1
ATOM 618 C C . MET A 1 78 ? -13.249 3.422 7.415 1.00 87.12 78 MET A C 1
ATOM 620 O O . MET A 1 78 ? -14.095 3.005 6.633 1.00 87.12 78 MET A O 1
ATOM 624 N N . THR A 1 79 ? -12.824 4.686 7.418 1.00 92.50 79 THR A N 1
ATOM 625 C CA . THR A 1 79 ? -13.220 5.708 6.439 1.00 92.50 79 THR A CA 1
ATOM 626 C C . THR A 1 79 ? -11.979 6.299 5.781 1.00 92.50 79 THR A C 1
ATOM 628 O O . THR A 1 79 ? -10.850 6.082 6.233 1.00 92.50 79 THR A O 1
ATOM 631 N N . VAL A 1 80 ? -12.163 7.052 4.697 1.00 93.44 80 VAL A N 1
ATOM 632 C CA . VAL A 1 80 ? -11.046 7.714 4.009 1.00 93.44 80 VAL A CA 1
ATOM 633 C C . VAL A 1 80 ? -10.334 8.702 4.939 1.00 93.44 80 VAL A C 1
ATOM 635 O O . VAL A 1 80 ? -9.108 8.784 4.924 1.00 93.44 80 VAL A O 1
ATOM 638 N N . GLU A 1 81 ? -11.076 9.402 5.796 1.00 92.31 81 GLU A N 1
ATOM 639 C CA . GLU A 1 81 ? -10.537 10.358 6.764 1.00 92.31 81 GLU A CA 1
ATOM 640 C C . GLU A 1 81 ? -9.632 9.660 7.783 1.00 92.31 81 GLU A C 1
ATOM 642 O O . GLU A 1 81 ? -8.474 10.048 7.950 1.00 92.31 81 GLU A O 1
ATOM 647 N N . SER A 1 82 ? -10.109 8.577 8.408 1.00 91.00 82 SER A N 1
ATOM 648 C CA . SER A 1 82 ? -9.320 7.847 9.405 1.00 91.00 82 SER A CA 1
ATOM 649 C C . SER A 1 82 ? -8.098 7.158 8.787 1.00 91.00 82 SER A C 1
ATOM 651 O O . SER A 1 82 ? -7.028 7.104 9.409 1.00 91.00 82 SER A O 1
ATOM 653 N N . ALA A 1 83 ? -8.214 6.679 7.543 1.00 92.31 83 ALA A N 1
ATOM 654 C CA . ALA A 1 83 ? -7.094 6.145 6.776 1.00 92.31 83 ALA A CA 1
ATOM 655 C C . ALA A 1 83 ? -6.056 7.235 6.462 1.00 92.31 83 ALA A C 1
ATOM 657 O O . ALA A 1 83 ? -4.860 7.013 6.655 1.00 92.31 83 ALA A O 1
ATOM 658 N N . SER A 1 84 ? -6.499 8.422 6.040 1.00 92.38 84 SER A N 1
ATOM 659 C CA . SER A 1 84 ? -5.630 9.569 5.763 1.00 92.38 84 SER A CA 1
ATOM 660 C C . SER A 1 84 ? -4.861 10.018 7.008 1.00 92.38 84 SER A C 1
ATOM 662 O O . SER A 1 84 ? -3.655 10.245 6.935 1.00 92.38 84 SER A O 1
ATOM 664 N N . GLU A 1 85 ? -5.521 10.092 8.166 1.00 91.38 85 GLU A N 1
ATOM 665 C CA . GLU A 1 85 ? -4.868 10.407 9.443 1.00 91.38 85 GLU A CA 1
ATOM 666 C C . GLU A 1 85 ? -3.828 9.349 9.827 1.00 91.38 85 GLU A C 1
ATOM 668 O O . GLU A 1 85 ? -2.687 9.667 10.164 1.00 91.38 85 GLU A O 1
ATOM 673 N N . THR A 1 86 ? -4.196 8.071 9.724 1.00 90.81 86 THR A N 1
ATOM 674 C CA . THR A 1 86 ? -3.321 6.941 10.078 1.00 90.81 86 THR A CA 1
ATOM 675 C C . THR A 1 86 ? -2.076 6.867 9.185 1.00 90.81 86 THR A C 1
ATOM 677 O O . THR A 1 86 ? -1.008 6.405 9.612 1.00 90.81 86 THR A O 1
ATOM 680 N N . LEU A 1 87 ? -2.201 7.319 7.938 1.00 92.12 87 LEU A N 1
ATOM 681 C CA . LEU A 1 87 ? -1.168 7.248 6.909 1.00 92.12 87 LEU A CA 1
ATOM 682 C C . LEU A 1 87 ? -0.473 8.587 6.638 1.00 92.12 87 LEU A C 1
ATOM 684 O O . LEU A 1 87 ? 0.329 8.650 5.711 1.00 92.12 87 LEU A O 1
ATOM 688 N N . ALA A 1 88 ? -0.716 9.627 7.439 1.00 90.69 88 ALA A N 1
ATOM 689 C CA . ALA A 1 88 ? -0.212 10.978 7.183 1.00 90.69 88 ALA A CA 1
ATOM 690 C C . ALA A 1 88 ? 1.303 11.027 6.888 1.00 90.69 88 ALA A C 1
ATOM 692 O O . ALA A 1 88 ? 1.720 11.650 5.912 1.00 90.69 88 ALA A O 1
ATOM 693 N N . ASP A 1 89 ? 2.125 10.326 7.673 1.00 87.25 89 ASP A N 1
ATOM 694 C CA . ASP A 1 89 ? 3.586 10.296 7.486 1.00 87.25 89 ASP A CA 1
ATOM 695 C C . ASP A 1 89 ? 4.016 9.554 6.212 1.00 87.25 89 ASP A C 1
ATOM 697 O O . ASP A 1 89 ? 4.938 9.980 5.509 1.00 87.25 89 ASP A O 1
ATOM 701 N N . LEU A 1 90 ? 3.320 8.460 5.887 1.00 87.88 90 LEU A N 1
ATOM 702 C CA . LEU A 1 90 ? 3.564 7.683 4.671 1.00 87.88 90 LEU A CA 1
ATOM 703 C C . LEU A 1 90 ? 3.210 8.522 3.441 1.00 87.88 90 LEU A C 1
ATOM 705 O O . LEU A 1 90 ? 4.010 8.635 2.516 1.00 87.88 90 LEU A O 1
ATOM 709 N N . LEU A 1 91 ? 2.047 9.175 3.460 1.00 86.56 91 LEU A N 1
ATOM 710 C CA . LEU A 1 91 ? 1.588 10.034 2.371 1.00 86.56 91 LEU A CA 1
ATOM 711 C C . LEU A 1 91 ? 2.531 11.223 2.156 1.00 86.56 91 LEU A C 1
ATOM 713 O O . LEU A 1 91 ? 2.889 11.521 1.020 1.00 86.56 91 LEU A O 1
ATOM 717 N N . ARG A 1 92 ? 3.010 11.863 3.232 1.00 84.50 92 ARG A N 1
ATOM 718 C CA . ARG A 1 92 ? 4.017 12.936 3.140 1.00 84.50 92 ARG A CA 1
ATOM 719 C C . ARG A 1 92 ? 5.309 12.469 2.477 1.00 84.50 92 ARG A C 1
ATOM 721 O O . ARG A 1 92 ? 5.852 13.190 1.646 1.00 84.50 92 ARG A O 1
ATOM 728 N N . SER A 1 93 ? 5.783 11.277 2.829 1.00 78.38 93 SER A N 1
ATOM 729 C CA . SER A 1 93 ? 7.002 10.701 2.249 1.00 78.38 93 SER A CA 1
ATOM 730 C C . SER A 1 93 ? 6.822 10.391 0.763 1.00 78.38 93 SER A C 1
ATOM 732 O O . SER A 1 93 ? 7.714 10.661 -0.033 1.00 78.38 93 SER A O 1
ATOM 734 N N . ASN A 1 94 ? 5.635 9.921 0.373 1.00 72.44 94 ASN A N 1
ATOM 735 C CA . ASN A 1 94 ? 5.322 9.589 -1.014 1.00 72.44 94 ASN A CA 1
ATOM 736 C C . ASN A 1 94 ? 5.082 10.827 -1.911 1.00 72.44 94 ASN A C 1
ATOM 738 O O . ASN A 1 94 ? 5.130 10.731 -3.135 1.00 72.44 94 ASN A O 1
ATOM 742 N N . HIS A 1 95 ? 4.839 11.998 -1.309 1.00 68.94 95 HIS A N 1
ATOM 743 C CA . HIS A 1 95 ? 4.674 13.286 -1.997 1.00 68.94 95 HIS A CA 1
ATOM 744 C C . HIS A 1 95 ? 5.908 14.191 -1.946 1.00 68.94 95 HIS A C 1
ATOM 746 O O . HIS A 1 95 ? 5.853 15.297 -2.484 1.00 68.94 95 HIS A O 1
ATOM 752 N N . LYS A 1 96 ? 7.008 13.772 -1.312 1.00 64.44 96 LYS A N 1
ATOM 753 C CA . LYS A 1 96 ? 8.223 14.586 -1.244 1.00 64.44 96 LYS A CA 1
ATOM 754 C C . LYS A 1 96 ? 8.998 14.443 -2.561 1.00 64.44 96 LYS A C 1
ATOM 756 O O . LYS A 1 96 ? 9.532 13.365 -2.822 1.00 64.44 96 LYS A O 1
ATOM 761 N N . PRO A 1 97 ? 9.069 15.477 -3.422 1.00 58.91 97 PRO A N 1
ATOM 762 C CA . PRO A 1 97 ? 9.976 15.420 -4.555 1.00 58.91 97 PRO A CA 1
ATOM 763 C C . PRO A 1 97 ? 11.400 15.362 -4.005 1.00 58.91 97 PRO A C 1
ATOM 765 O O . PRO A 1 97 ? 11.815 16.262 -3.275 1.00 58.91 97 PRO A O 1
ATOM 768 N N . ILE A 1 98 ? 12.146 14.313 -4.353 1.00 61.72 98 ILE A N 1
ATOM 769 C CA . ILE A 1 98 ? 13.573 14.234 -4.043 1.00 61.72 98 ILE A CA 1
ATOM 770 C C . ILE A 1 98 ? 14.252 15.364 -4.822 1.00 61.72 98 ILE A C 1
ATOM 772 O O . ILE A 1 98 ? 14.458 15.276 -6.031 1.00 61.72 98 ILE A O 1
ATOM 776 N N . THR A 1 99 ? 14.549 16.464 -4.138 1.00 70.50 99 THR A N 1
ATOM 777 C CA . THR A 1 99 ? 15.310 17.576 -4.713 1.00 70.50 99 THR A CA 1
ATOM 778 C C . THR A 1 99 ? 16.794 17.370 -4.436 1.00 70.50 99 THR A C 1
ATOM 780 O O . THR A 1 99 ? 17.168 16.734 -3.452 1.00 70.50 99 THR A O 1
ATOM 783 N N . ILE A 1 100 ? 17.664 17.940 -5.277 1.00 70.69 100 ILE A N 1
ATOM 784 C CA . ILE A 1 100 ? 19.128 17.883 -5.090 1.00 70.69 100 ILE A CA 1
ATOM 785 C C . ILE A 1 100 ? 19.528 18.373 -3.683 1.00 70.69 100 ILE A C 1
ATOM 787 O O . ILE A 1 100 ? 20.462 17.844 -3.086 1.00 70.69 100 ILE A O 1
ATOM 791 N N . ALA A 1 101 ? 18.770 19.320 -3.122 1.00 71.19 101 ALA A N 1
ATOM 792 C CA . ALA A 1 101 ? 18.962 19.833 -1.769 1.00 71.19 101 ALA A CA 1
ATOM 793 C C . ALA A 1 101 ? 18.720 18.791 -0.656 1.00 71.19 101 ALA A C 1
ATOM 795 O O . ALA A 1 101 ? 19.324 18.904 0.405 1.00 71.19 101 ALA A O 1
ATOM 796 N N . GLU A 1 102 ? 17.874 17.776 -0.875 1.00 66.38 102 GLU A N 1
ATOM 797 C CA . GLU A 1 102 ? 17.655 16.695 0.101 1.00 66.38 102 GLU A CA 1
ATOM 798 C C . GLU A 1 102 ? 18.740 15.610 0.048 1.00 66.38 102 GLU A C 1
ATOM 800 O O . GLU A 1 102 ? 18.951 14.920 1.039 1.00 66.38 102 GLU A O 1
ATOM 805 N N . ILE A 1 103 ? 19.445 15.470 -1.080 1.00 65.38 103 ILE A N 1
ATOM 806 C CA . ILE A 1 103 ? 20.490 14.449 -1.278 1.00 65.38 103 ILE A CA 1
ATOM 807 C C . ILE A 1 103 ? 21.836 14.886 -0.669 1.00 65.38 103 ILE A C 1
ATOM 809 O O . ILE A 1 103 ? 22.650 14.044 -0.307 1.00 65.38 103 ILE A O 1
ATOM 813 N N . GLN A 1 104 ? 22.091 16.193 -0.555 1.00 65.94 104 GLN A N 1
ATOM 814 C CA . GLN A 1 104 ? 23.380 16.744 -0.103 1.00 65.94 104 GLN A CA 1
ATOM 815 C C . GLN A 1 104 ? 23.495 16.966 1.417 1.00 65.94 104 GLN A C 1
ATOM 817 O O . GLN A 1 104 ? 24.427 17.647 1.850 1.00 65.94 104 GLN A O 1
ATOM 822 N N . LYS A 1 105 ? 22.570 16.435 2.225 1.00 49.72 105 LYS A N 1
ATOM 823 C CA . LYS A 1 105 ? 22.596 16.581 3.688 1.00 49.72 105 LYS A CA 1
ATOM 824 C C . LYS A 1 105 ? 23.122 15.337 4.395 1.00 49.72 105 LYS A C 1
ATOM 826 O O . LYS A 1 105 ? 22.785 14.222 3.945 1.00 49.72 105 LYS A O 1
#

Radius of gyration: 18.1 Å; chains: 1; bounding box: 46×37×38 Å

Organism: NCBI:txid1812114

Secondary structure (DSSP, 8-state):
--S-HHHHHHHHTS-----PPPPHHHHHHHHHHHHHHTT----HHHHHHHHHH--S-HHHHHHHHHHHHHHHHTT----HHHHHHHTHHHHHHHT----HHHHT-

pLDDT: mean 86.83, std 10.21, range [49.72, 97.81]

Sequence (105 aa):
DGVEERIKSRLGWGLVVDINETTFELRLGILQAKMEQMNMYIPDDVLKFLARNIKSNIRELEGALNKVAHTLLIGRSMTVESASETLADLLRSNHKPITIAEIQK